Protein AF-A0A8X8BFV0-F1 (afdb_monomer_lite)

InterPro domains:
  IPR040225 Protein gravitropic in the light 1-like [PTHR31161] (1-95)

Structure (mmCIF, N/CA/C/O backbone):
data_AF-A0A8X8BFV0-F1
#
_entry.id   AF-A0A8X8BFV0-F1
#
loop_
_atom_site.group_PDB
_atom_site.id
_atom_site.type_symbol
_atom_site.label_atom_id
_atom_site.label_alt_id
_atom_site.label_comp_id
_atom_site.label_asym_id
_atom_site.label_entity_id
_atom_site.label_seq_id
_atom_site.pdbx_PDB_ins_code
_atom_site.Cartn_x
_atom_site.Cartn_y
_atom_site.Cartn_z
_atom_site.occupancy
_atom_site.B_iso_or_equiv
_atom_site.auth_seq_id
_atom_site.auth_comp_id
_atom_site.auth_asym_id
_atom_site.auth_atom_id
_atom_site.pdbx_PDB_model_num
ATOM 1 N N . MET A 1 1 ? 4.474 -15.554 -0.795 1.00 81.19 1 MET A N 1
ATOM 2 C CA . MET A 1 1 ? 4.887 -15.202 -2.167 1.00 81.19 1 MET A CA 1
ATOM 3 C C . MET A 1 1 ? 5.748 -13.952 -2.138 1.00 81.19 1 MET A C 1
ATOM 5 O O . MET A 1 1 ? 5.387 -12.993 -1.445 1.00 81.19 1 MET A O 1
ATOM 9 N N . ASP A 1 2 ? 6.891 -14.002 -2.808 1.00 91.88 2 ASP A N 1
ATOM 10 C CA . ASP A 1 2 ? 7.757 -12.847 -3.033 1.00 91.88 2 ASP A CA 1
ATOM 11 C C . ASP A 1 2 ? 7.097 -11.883 -4.047 1.00 91.88 2 ASP A C 1
ATOM 13 O O . ASP A 1 2 ? 6.518 -12.345 -5.036 1.00 91.88 2 ASP A O 1
ATOM 17 N N . PRO A 1 3 ? 7.074 -10.558 -3.795 1.00 94.00 3 PRO A N 1
ATOM 18 C CA . PRO A 1 3 ? 6.380 -9.625 -4.676 1.00 94.00 3 PRO A CA 1
ATOM 19 C C . PRO A 1 3 ? 7.094 -9.409 -6.019 1.00 94.00 3 PRO A C 1
ATOM 21 O O . PRO A 1 3 ? 6.413 -9.100 -6.997 1.00 94.00 3 PRO A O 1
ATOM 24 N N . ILE A 1 4 ? 8.418 -9.586 -6.106 1.00 94.00 4 ILE A N 1
ATOM 25 C CA . ILE A 1 4 ? 9.149 -9.499 -7.380 1.00 94.00 4 ILE A CA 1
ATOM 26 C C . ILE A 1 4 ? 8.789 -10.705 -8.250 1.00 94.00 4 ILE A C 1
ATOM 28 O O . ILE A 1 4 ? 8.470 -10.533 -9.429 1.00 94.00 4 ILE A O 1
ATOM 32 N N . GLU A 1 5 ? 8.786 -11.907 -7.673 1.00 93.69 5 GLU A N 1
ATOM 33 C CA . GLU A 1 5 ? 8.375 -13.130 -8.374 1.00 93.69 5 GLU A CA 1
ATOM 34 C C . GLU A 1 5 ? 6.930 -13.032 -8.878 1.00 93.69 5 GLU A C 1
ATOM 36 O O . GLU A 1 5 ? 6.666 -13.286 -10.055 1.00 93.69 5 GLU A O 1
ATOM 41 N N . LEU A 1 6 ? 6.000 -12.590 -8.020 1.00 94.69 6 LEU A N 1
ATOM 42 C CA . LEU A 1 6 ? 4.592 -12.408 -8.386 1.00 94.69 6 LEU A CA 1
ATOM 43 C C . LEU A 1 6 ? 4.433 -11.470 -9.589 1.00 94.69 6 LEU A C 1
ATOM 45 O O . LEU A 1 6 ? 3.719 -11.797 -10.536 1.00 94.69 6 LEU A O 1
ATOM 49 N N . LEU A 1 7 ? 5.093 -10.312 -9.562 1.00 95.25 7 LEU A N 1
ATOM 50 C CA . LEU A 1 7 ? 4.989 -9.317 -10.632 1.00 95.25 7 LEU A CA 1
ATOM 51 C C . LEU A 1 7 ? 5.761 -9.714 -11.895 1.00 95.25 7 LEU A C 1
ATOM 53 O O . LEU A 1 7 ? 5.496 -9.165 -12.963 1.00 95.25 7 LEU A O 1
ATOM 57 N N . GLY A 1 8 ? 6.662 -10.694 -11.797 1.00 92.31 8 GLY A N 1
ATOM 58 C CA . GLY A 1 8 ? 7.257 -11.359 -12.952 1.00 92.31 8 GLY A CA 1
ATOM 59 C C . GLY A 1 8 ? 6.263 -12.228 -13.730 1.00 92.31 8 GLY A C 1
ATOM 60 O O . GLY A 1 8 ? 6.407 -12.354 -14.943 1.00 92.31 8 GLY A O 1
ATOM 61 N N . VAL A 1 9 ? 5.251 -12.791 -13.058 1.00 94.06 9 VAL A N 1
ATOM 62 C CA . VAL A 1 9 ? 4.220 -13.646 -13.681 1.00 94.06 9 VAL A CA 1
ATOM 63 C C . VAL A 1 9 ? 2.955 -12.853 -14.015 1.00 94.06 9 VAL A C 1
ATOM 65 O O . VAL A 1 9 ? 2.375 -13.025 -15.084 1.00 94.06 9 VAL A O 1
ATOM 68 N N . LEU A 1 10 ? 2.519 -11.972 -13.110 1.00 94.25 10 LEU A N 1
ATOM 69 C CA . LEU A 1 10 ? 1.267 -11.217 -13.208 1.00 94.25 10 LEU A CA 1
ATOM 70 C C . LEU A 1 10 ? 1.505 -9.713 -12.988 1.00 94.25 10 LEU A C 1
ATOM 72 O O . LEU A 1 10 ? 1.040 -9.151 -11.989 1.00 94.25 10 LEU A O 1
ATOM 76 N N . PRO A 1 11 ? 2.187 -9.025 -13.921 1.00 92.69 11 PRO A N 1
ATOM 77 C CA . PRO A 1 11 ? 2.549 -7.615 -13.754 1.00 92.69 11 PRO A CA 1
ATOM 78 C C . PRO A 1 11 ? 1.321 -6.703 -13.601 1.00 92.69 11 PRO A C 1
ATOM 80 O O . PRO A 1 11 ? 1.333 -5.728 -12.860 1.00 92.69 11 PRO A O 1
ATOM 83 N N . THR A 1 12 ? 0.201 -7.038 -14.239 1.00 93.81 12 THR A N 1
ATOM 84 C CA . THR A 1 12 ? -1.004 -6.194 -14.253 1.00 93.81 12 THR A CA 1
ATOM 85 C C . THR A 1 12 ? -2.088 -6.639 -13.267 1.00 93.81 12 THR A C 1
ATOM 87 O O . THR A 1 12 ? -3.244 -6.224 -13.402 1.00 93.81 12 THR A O 1
ATOM 90 N N . CYS A 1 13 ? -1.760 -7.482 -12.279 1.00 94.69 13 CYS A N 1
ATOM 91 C CA . CYS A 1 13 ? -2.700 -7.839 -11.211 1.00 94.69 13 CYS A CA 1
ATOM 92 C C . CYS A 1 13 ? -3.097 -6.612 -10.363 1.00 94.69 13 CYS A C 1
ATOM 94 O O . CYS A 1 13 ? -2.496 -5.543 -10.463 1.00 94.69 13 CYS A O 1
ATOM 96 N N . HIS A 1 14 ? -4.111 -6.747 -9.501 1.00 95.56 14 HIS A N 1
ATOM 97 C CA . HIS A 1 14 ? -4.570 -5.641 -8.647 1.00 95.56 14 HIS A CA 1
ATOM 98 C C . HIS A 1 14 ? -3.452 -5.071 -7.762 1.00 95.56 14 HIS A C 1
ATOM 100 O O . HIS A 1 14 ? -3.304 -3.852 -7.673 1.00 95.56 14 HIS A O 1
ATOM 106 N N . PHE A 1 15 ? -2.620 -5.948 -7.192 1.00 96.12 15 PHE A N 1
ATOM 107 C CA . PHE A 1 15 ? -1.429 -5.545 -6.450 1.00 96.12 15 PHE A CA 1
ATOM 108 C C . PHE A 1 15 ? -0.435 -4.783 -7.343 1.00 96.12 15 PHE A C 1
ATOM 110 O O . PHE A 1 15 ? -0.028 -3.679 -6.995 1.00 96.12 15 PHE A O 1
ATOM 117 N N . GLY A 1 16 ? -0.123 -5.297 -8.539 1.00 96.31 16 GLY A N 1
ATOM 118 C CA . GLY A 1 16 ? 0.769 -4.641 -9.505 1.00 96.31 16 GLY A CA 1
ATOM 119 C C . GLY A 1 16 ? 0.285 -3.256 -9.936 1.00 96.31 16 GLY A C 1
ATOM 120 O O . GLY A 1 16 ? 1.059 -2.299 -9.941 1.00 96.31 16 GLY A O 1
ATOM 121 N N . LYS A 1 17 ? -1.022 -3.095 -10.180 1.00 96.12 17 LYS A N 1
ATOM 122 C CA . LYS A 1 17 ? -1.641 -1.787 -10.460 1.00 96.12 17 LYS A CA 1
ATOM 123 C C . LYS A 1 17 ? -1.479 -0.813 -9.291 1.00 96.12 17 LYS A C 1
ATOM 125 O O . LYS A 1 17 ? -1.171 0.359 -9.522 1.00 96.12 17 LYS A O 1
ATOM 130 N N . LEU A 1 18 ? -1.655 -1.280 -8.0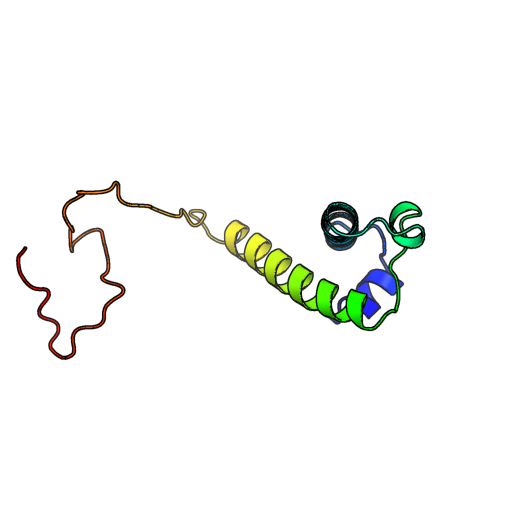51 1.00 96.25 18 LEU A N 1
ATOM 131 C CA . LEU A 1 18 ? -1.405 -0.460 -6.864 1.00 96.25 18 LEU A CA 1
ATOM 132 C C . LEU A 1 18 ? 0.069 -0.042 -6.785 1.00 96.25 18 LEU A C 1
ATOM 134 O O . LEU A 1 18 ? 0.345 1.148 -6.617 1.00 96.25 18 LEU A O 1
ATOM 138 N N . CYS A 1 19 ? 1.000 -0.981 -6.965 1.00 96.75 19 CYS A N 1
ATOM 139 C CA . CYS A 1 19 ? 2.437 -0.708 -6.956 1.00 96.75 19 CYS A CA 1
ATOM 140 C C . CYS A 1 19 ? 2.821 0.323 -8.020 1.00 96.75 19 CYS A C 1
ATOM 142 O O . CYS A 1 19 ? 3.496 1.296 -7.696 1.00 96.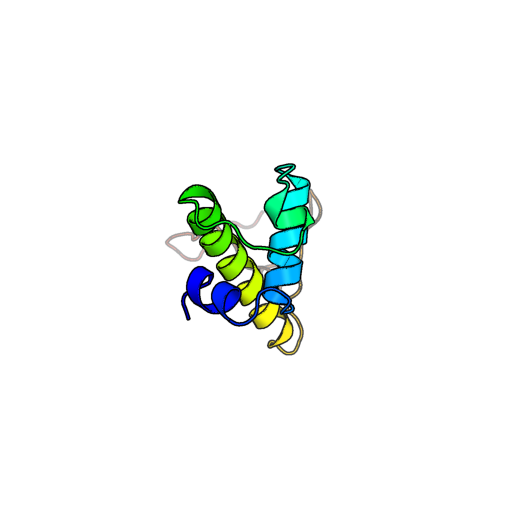75 19 CYS A O 1
ATOM 144 N N . SER A 1 20 ? 2.352 0.167 -9.260 1.00 96.19 20 SER A N 1
ATOM 145 C CA . SER A 1 20 ? 2.635 1.110 -10.347 1.00 96.19 20 SER A CA 1
ATOM 146 C C . SER A 1 20 ? 2.102 2.506 -10.039 1.00 96.19 20 SER A C 1
ATOM 148 O O . SER A 1 20 ? 2.845 3.480 -10.147 1.00 96.19 20 SER A O 1
ATOM 150 N N . LYS A 1 21 ? 0.853 2.617 -9.568 1.00 96.31 21 LYS A N 1
ATOM 151 C CA . LYS A 1 21 ? 0.248 3.909 -9.214 1.00 96.31 21 LYS A CA 1
ATOM 152 C C . LYS A 1 21 ? 1.002 4.608 -8.077 1.00 96.31 21 LYS A C 1
ATOM 154 O O . LYS A 1 21 ? 1.275 5.801 -8.174 1.00 96.31 21 LYS A O 1
ATOM 159 N N . LYS A 1 22 ? 1.333 3.878 -7.007 1.00 96.69 22 LYS A N 1
ATOM 160 C CA . LYS A 1 22 ? 2.027 4.426 -5.827 1.00 96.69 22 LYS A CA 1
ATOM 161 C C . LYS A 1 22 ? 3.494 4.747 -6.101 1.00 96.69 22 LYS A C 1
ATOM 163 O O . LYS A 1 22 ? 4.006 5.734 -5.590 1.00 96.69 22 LYS A O 1
ATOM 168 N N . TYR A 1 23 ? 4.169 3.947 -6.919 1.00 96.50 23 TYR A N 1
ATOM 169 C CA . TYR A 1 23 ? 5.552 4.223 -7.286 1.00 96.50 23 TYR A CA 1
ATOM 170 C C . TYR A 1 23 ? 5.642 5.465 -8.173 1.00 96.50 23 TYR A C 1
ATOM 172 O O . TYR A 1 23 ? 6.436 6.360 -7.900 1.00 96.50 23 TYR A O 1
ATOM 180 N N . LEU A 1 24 ? 4.770 5.567 -9.183 1.00 96.50 24 LEU A N 1
ATOM 181 C CA . LEU A 1 24 ? 4.738 6.709 -10.099 1.00 96.50 24 LEU A CA 1
ATOM 182 C C . LEU A 1 24 ? 4.322 8.026 -9.435 1.00 96.50 24 LEU A C 1
ATOM 184 O O . LEU A 1 24 ? 4.673 9.081 -9.953 1.00 96.50 24 LEU A O 1
ATOM 188 N N . SER A 1 25 ? 3.626 7.994 -8.291 1.00 95.94 25 SER A N 1
ATOM 189 C CA . SER A 1 25 ? 3.331 9.219 -7.535 1.00 95.94 25 SER A CA 1
ATOM 190 C C . SER A 1 25 ? 4.553 9.818 -6.834 1.00 95.94 25 SER A C 1
ATOM 192 O O . SER A 1 25 ? 4.484 10.957 -6.389 1.00 95.94 25 SER A O 1
ATOM 194 N N . VAL A 1 26 ? 5.646 9.060 -6.708 1.00 93.50 26 VAL A N 1
ATOM 195 C CA . VAL A 1 26 ? 6.885 9.508 -6.049 1.00 93.50 26 VAL A CA 1
ATOM 196 C C . VAL A 1 26 ? 8.042 9.581 -7.045 1.00 93.50 26 VAL A C 1
ATOM 198 O O . VAL A 1 26 ? 8.864 10.489 -6.976 1.00 93.50 26 VAL A O 1
ATOM 201 N N . ILE A 1 27 ? 8.116 8.633 -7.983 1.00 93.00 27 ILE A N 1
ATOM 202 C CA . ILE A 1 27 ? 9.236 8.474 -8.910 1.00 93.00 27 ILE A CA 1
ATOM 203 C C . ILE A 1 27 ? 8.708 8.351 -10.335 1.00 93.00 27 ILE A C 1
ATOM 205 O O . ILE A 1 27 ? 8.066 7.366 -10.704 1.00 93.00 27 ILE A O 1
ATOM 209 N N . HIS A 1 28 ? 9.064 9.312 -11.181 1.00 91.44 28 HIS A N 1
ATOM 210 C CA . HIS A 1 28 ? 8.776 9.240 -12.607 1.00 91.44 28 HIS A CA 1
ATOM 211 C C . HIS A 1 28 ? 9.697 8.211 -13.291 1.00 91.44 28 HIS A C 1
ATOM 213 O O . HIS A 1 28 ? 10.856 8.499 -13.590 1.00 91.44 28 HIS A O 1
ATOM 219 N N . HIS A 1 29 ? 9.199 6.991 -13.534 1.00 92.81 29 HIS A N 1
ATOM 220 C CA . HIS A 1 29 ? 10.001 5.879 -14.061 1.00 92.81 29 HIS A CA 1
ATOM 221 C C . HIS A 1 29 ? 9.418 5.285 -15.351 1.00 92.81 29 HIS A C 1
ATOM 223 O O . HIS A 1 29 ? 8.352 4.665 -15.344 1.00 92.81 29 HIS A O 1
ATOM 229 N N . ARG A 1 30 ? 10.165 5.389 -16.461 1.00 92.62 30 ARG A N 1
ATOM 230 C CA . ARG A 1 30 ? 9.718 4.987 -17.812 1.00 92.62 30 ARG A CA 1
ATOM 231 C C . ARG A 1 30 ? 9.231 3.538 -17.907 1.00 92.62 30 ARG A C 1
ATOM 233 O O . ARG A 1 30 ? 8.243 3.270 -18.577 1.00 92.62 30 ARG A 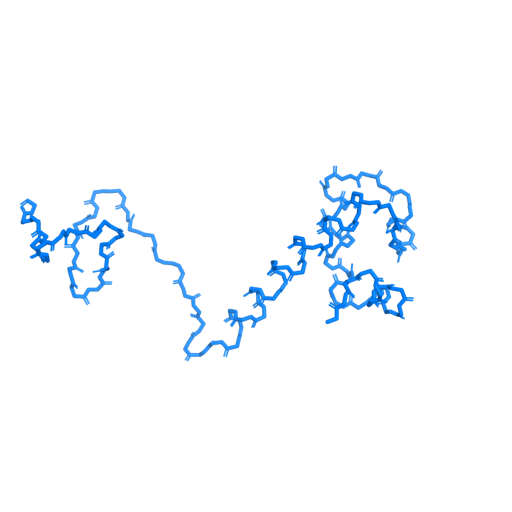O 1
ATOM 240 N N . MET A 1 31 ? 9.898 2.603 -17.230 1.00 90.06 31 MET A N 1
ATOM 241 C CA . MET A 1 31 ? 9.507 1.186 -17.264 1.00 90.06 31 MET A CA 1
ATOM 242 C C . MET A 1 31 ? 8.147 0.944 -16.593 1.00 90.06 31 MET A C 1
ATOM 244 O O . MET A 1 31 ? 7.352 0.167 -17.109 1.00 90.06 31 MET A O 1
ATOM 248 N N . VAL A 1 32 ? 7.857 1.662 -15.502 1.00 92.56 32 VAL A N 1
ATOM 249 C CA . VAL A 1 32 ? 6.587 1.534 -14.770 1.00 92.56 32 VAL A CA 1
ATOM 250 C C . VAL A 1 32 ? 5.453 2.198 -15.546 1.00 92.56 32 VAL A C 1
ATOM 252 O O . VAL A 1 32 ? 4.352 1.660 -15.594 1.00 92.56 32 VAL A O 1
ATOM 255 N N . LEU A 1 33 ? 5.737 3.302 -16.248 1.00 92.19 33 LEU A N 1
ATOM 256 C CA . LEU A 1 33 ? 4.795 3.906 -17.200 1.00 92.19 33 LEU A CA 1
ATOM 257 C C . LEU A 1 33 ? 4.418 2.950 -18.339 1.00 92.19 33 LEU A C 1
ATOM 259 O O . LEU A 1 33 ? 3.272 2.940 -18.772 1.00 92.19 33 LEU A O 1
ATOM 263 N N . ALA A 1 34 ? 5.355 2.110 -18.783 1.00 91.31 34 ALA A N 1
ATOM 264 C CA . ALA A 1 34 ? 5.101 1.060 -19.769 1.00 91.31 34 ALA A CA 1
ATOM 265 C C . ALA A 1 34 ? 4.402 -0.186 -19.181 1.00 91.31 34 ALA A C 1
ATOM 267 O O . ALA A 1 34 ? 4.299 -1.201 -19.864 1.00 91.31 34 ALA A O 1
ATOM 268 N N . GLY A 1 35 ? 3.961 -0.143 -17.918 1.00 88.88 35 GLY A N 1
ATOM 269 C CA . GLY A 1 35 ? 3.284 -1.256 -17.248 1.00 88.88 35 GLY A CA 1
ATOM 270 C C . GLY A 1 35 ? 4.213 -2.371 -16.761 1.00 88.88 35 GLY A C 1
ATOM 271 O O . GLY A 1 35 ? 3.731 -3.442 -16.407 1.00 88.88 35 GLY A O 1
ATOM 272 N N . ASN A 1 36 ? 5.528 -2.136 -16.732 1.00 91.88 36 ASN A N 1
ATOM 273 C CA . ASN A 1 36 ? 6.524 -3.119 -16.310 1.00 91.88 36 ASN A CA 1
ATOM 274 C C . ASN A 1 36 ? 7.109 -2.792 -14.930 1.00 91.88 36 ASN A C 1
ATOM 276 O O . ASN A 1 36 ? 7.227 -1.634 -14.534 1.00 91.88 36 ASN A O 1
ATOM 280 N N . HIS A 1 37 ? 7.570 -3.822 -14.224 1.00 93.94 37 HIS A N 1
ATOM 281 C CA . HIS A 1 37 ? 8.134 -3.697 -12.880 1.00 93.94 37 HIS A CA 1
ATOM 282 C C . HIS A 1 37 ? 9.670 -3.793 -12.903 1.00 93.94 37 HIS A C 1
ATOM 284 O O . HIS A 1 37 ? 10.206 -4.807 -13.358 1.00 93.94 37 HIS A O 1
ATOM 290 N N . PRO A 1 38 ? 10.403 -2.758 -12.449 1.00 94.38 38 PRO A N 1
ATOM 291 C CA . PRO A 1 38 ? 11.861 -2.788 -12.374 1.00 94.38 38 PRO A CA 1
ATOM 292 C C . PRO A 1 38 ? 12.376 -3.897 -11.450 1.00 94.38 38 PRO A C 1
ATOM 294 O O . PRO A 1 38 ? 11.760 -4.207 -10.439 1.00 94.38 38 PRO A O 1
ATOM 297 N N . ARG A 1 39 ? 13.561 -4.439 -11.749 1.00 91.69 39 ARG A N 1
ATOM 298 C CA . ARG A 1 39 ? 14.274 -5.394 -10.873 1.00 91.69 39 ARG A CA 1
ATOM 299 C C . ARG A 1 39 ? 15.392 -4.741 -10.057 1.00 91.69 39 ARG A C 1
ATOM 301 O O . ARG A 1 39 ? 16.345 -5.403 -9.662 1.00 91.69 39 ARG A O 1
ATOM 308 N N . SER A 1 40 ? 15.325 -3.426 -9.860 1.00 93.69 40 SER A N 1
ATOM 309 C CA . SER A 1 40 ? 16.306 -2.731 -9.029 1.00 93.69 40 SER A CA 1
ATOM 310 C C . SER A 1 40 ? 16.081 -3.060 -7.554 1.00 93.69 40 SER A C 1
ATOM 312 O O . SER A 1 40 ? 14.946 -3.266 -7.125 1.00 93.69 40 SER A O 1
ATOM 314 N N . HIS A 1 41 ? 17.158 -3.042 -6.765 1.00 94.44 41 HIS A N 1
ATOM 315 C CA . HIS A 1 41 ? 17.089 -3.252 -5.316 1.00 94.44 41 HIS A CA 1
ATOM 316 C C . HIS A 1 41 ? 16.087 -2.296 -4.651 1.00 94.44 41 HIS A C 1
ATOM 318 O O . HIS A 1 41 ? 15.242 -2.712 -3.870 1.00 94.44 41 HIS A O 1
ATOM 324 N N . PHE A 1 42 ? 16.116 -1.015 -5.034 1.00 94.00 42 PHE A N 1
ATOM 325 C CA . PHE A 1 42 ? 15.181 -0.014 -4.522 1.00 94.00 42 PHE A CA 1
ATOM 326 C C . PHE A 1 42 ? 13.713 -0.359 -4.817 1.00 94.00 42 PHE A C 1
ATOM 328 O O . PHE A 1 42 ? 12.855 -0.204 -3.951 1.00 94.00 42 PHE A O 1
ATOM 335 N N . TYR A 1 43 ? 13.413 -0.842 -6.028 1.00 95.69 43 TYR A N 1
ATOM 336 C CA . TYR A 1 43 ? 12.054 -1.263 -6.360 1.00 95.69 43 TYR A CA 1
ATOM 337 C C . TYR A 1 43 ? 11.628 -2.476 -5.526 1.00 95.69 43 TYR A C 1
ATOM 339 O O . TYR A 1 43 ? 10.488 -2.529 -5.078 1.00 95.69 43 TYR A O 1
ATOM 347 N N . GLY A 1 44 ? 12.548 -3.409 -5.264 1.00 95.44 44 GLY A N 1
ATOM 348 C CA . GLY A 1 44 ? 12.325 -4.542 -4.363 1.00 95.44 44 GLY A CA 1
ATOM 349 C C . GLY A 1 44 ? 11.934 -4.113 -2.946 1.00 95.44 44 GLY A C 1
ATOM 350 O O . GLY A 1 44 ? 10.892 -4.540 -2.449 1.00 95.44 44 GLY A O 1
ATOM 351 N N . GLU A 1 45 ? 12.695 -3.200 -2.338 1.00 96.19 45 GLU A N 1
ATOM 352 C CA . GLU A 1 45 ? 12.375 -2.641 -1.012 1.00 96.19 45 GLU A CA 1
ATOM 353 C C . GLU A 1 45 ? 11.010 -1.938 -1.002 1.00 96.19 45 GLU A C 1
ATOM 355 O O . GLU A 1 45 ? 10.177 -2.156 -0.116 1.00 96.19 45 GLU A O 1
ATOM 360 N N . PHE A 1 46 ? 10.725 -1.152 -2.045 1.00 96.75 46 PHE A N 1
ATOM 361 C CA . PHE A 1 46 ? 9.417 -0.525 -2.222 1.00 96.75 46 PHE A CA 1
ATOM 362 C C . PHE A 1 46 ? 8.284 -1.559 -2.295 1.00 96.75 46 PHE A C 1
ATOM 364 O O . PHE A 1 46 ? 7.229 -1.365 -1.685 1.00 96.75 46 PHE A O 1
ATOM 371 N N . LEU A 1 47 ? 8.478 -2.664 -3.020 1.00 96.88 47 LEU A N 1
ATOM 372 C CA . LEU A 1 47 ? 7.489 -3.736 -3.109 1.00 96.88 47 LEU A CA 1
ATOM 373 C C . LEU A 1 47 ? 7.265 -4.436 -1.765 1.00 96.88 47 LEU A C 1
ATOM 375 O O . LEU A 1 47 ? 6.132 -4.834 -1.482 1.00 96.88 47 LEU A O 1
ATOM 379 N N . GLY A 1 48 ? 8.301 -4.552 -0.930 1.00 96.44 48 GLY A N 1
ATOM 380 C CA . GLY A 1 48 ? 8.184 -5.040 0.445 1.00 96.44 48 GLY A CA 1
ATOM 381 C C . GLY A 1 48 ? 7.204 -4.197 1.264 1.00 96.44 48 GLY A C 1
ATOM 382 O O . GLY A 1 48 ? 6.241 -4.729 1.825 1.00 96.44 48 GLY A O 1
ATOM 383 N N . LEU A 1 49 ? 7.375 -2.873 1.241 1.00 96.12 49 LEU A N 1
ATOM 384 C CA . LEU A 1 49 ? 6.451 -1.937 1.888 1.00 96.12 49 LEU A CA 1
ATOM 385 C C . LEU A 1 49 ? 5.045 -1.992 1.269 1.00 96.12 49 LEU A C 1
ATOM 387 O O . LEU A 1 49 ? 4.047 -2.085 1.987 1.00 96.12 49 LEU A O 1
ATOM 391 N N . ALA A 1 50 ? 4.951 -1.967 -0.062 1.00 96.94 50 ALA A N 1
ATOM 392 C CA . ALA A 1 50 ? 3.672 -2.011 -0.766 1.00 96.94 50 ALA A CA 1
ATOM 393 C C . ALA A 1 50 ? 2.880 -3.280 -0.422 1.00 96.94 50 ALA A C 1
ATOM 395 O O . ALA A 1 50 ? 1.662 -3.216 -0.250 1.00 96.94 50 ALA A O 1
ATOM 396 N N . LYS A 1 51 ? 3.561 -4.422 -0.274 1.00 96.56 51 LYS A N 1
ATOM 397 C CA . LYS A 1 51 ? 2.957 -5.688 0.151 1.00 96.56 51 LYS A CA 1
ATOM 398 C C . LYS A 1 51 ? 2.405 -5.607 1.573 1.00 96.56 51 LYS A C 1
ATOM 400 O O . LYS A 1 51 ? 1.289 -6.069 1.793 1.00 96.56 51 LYS A O 1
ATOM 405 N N . ALA A 1 52 ? 3.141 -5.023 2.518 1.00 97.00 52 ALA A N 1
ATOM 406 C CA . ALA A 1 52 ? 2.656 -4.854 3.889 1.00 97.00 52 ALA A CA 1
ATOM 407 C C . ALA A 1 52 ? 1.369 -4.009 3.929 1.00 97.00 52 ALA A C 1
ATOM 409 O O . ALA A 1 52 ? 0.371 -4.429 4.513 1.00 97.00 52 ALA A O 1
ATOM 410 N N . VAL A 1 53 ? 1.354 -2.875 3.220 1.00 95.94 53 VAL A N 1
ATOM 411 C CA . VAL A 1 53 ? 0.165 -2.012 3.098 1.00 95.94 53 VAL A CA 1
ATOM 412 C C . VAL A 1 53 ? -0.993 -2.742 2.411 1.00 95.94 53 VAL A C 1
ATOM 414 O O . VAL A 1 53 ? -2.136 -2.640 2.850 1.00 95.94 53 VAL A O 1
ATOM 417 N N . TRP A 1 54 ? -0.709 -3.502 1.351 1.00 96.06 54 TRP A N 1
ATOM 418 C CA . TRP A 1 54 ? -1.716 -4.289 0.638 1.00 96.06 54 TRP A CA 1
ATOM 419 C C . TRP A 1 54 ? -2.388 -5.319 1.549 1.00 96.06 54 TRP A C 1
ATOM 421 O O . TRP A 1 54 ? -3.613 -5.395 1.597 1.00 96.06 54 TRP A O 1
ATOM 431 N N . LEU A 1 55 ? -1.594 -6.088 2.298 1.00 95.75 55 LEU A N 1
ATOM 432 C CA . LEU A 1 55 ? -2.106 -7.097 3.223 1.00 95.75 55 LEU A CA 1
ATOM 433 C C . LEU A 1 55 ? -2.893 -6.468 4.373 1.00 95.75 55 LEU A C 1
ATOM 435 O O . LEU A 1 55 ? -3.927 -7.011 4.746 1.00 95.75 55 LEU A O 1
ATOM 439 N N . LEU A 1 56 ? -2.463 -5.311 4.883 1.00 94.31 56 LEU A N 1
ATOM 440 C CA . LEU A 1 56 ? -3.223 -4.570 5.889 1.00 94.31 56 LEU A CA 1
ATOM 441 C C . LEU A 1 56 ? -4.603 -4.155 5.362 1.00 94.31 56 LEU A C 1
ATOM 443 O O . LEU A 1 56 ? -5.600 -4.286 6.066 1.00 94.31 56 LEU A O 1
ATOM 447 N N . HIS A 1 57 ? -4.678 -3.703 4.109 1.00 92.19 57 HIS A N 1
ATOM 448 C CA . HIS A 1 57 ? -5.948 -3.348 3.480 1.00 92.19 57 HIS A CA 1
ATOM 449 C C . HIS A 1 57 ? -6.860 -4.569 3.303 1.00 92.19 57 HIS A C 1
ATOM 451 O O . HIS A 1 57 ? -8.043 -4.501 3.625 1.00 92.19 57 HIS A O 1
ATOM 457 N N . LEU A 1 58 ? -6.307 -5.704 2.856 1.00 93.69 58 LEU A N 1
ATOM 458 C CA . LEU A 1 58 ? -7.052 -6.964 2.767 1.00 93.69 58 LEU A CA 1
ATOM 459 C C . LEU A 1 58 ? -7.559 -7.428 4.138 1.00 93.69 58 LEU A C 1
ATOM 461 O O . LEU A 1 58 ? -8.707 -7.849 4.246 1.00 93.69 58 LEU A O 1
ATOM 465 N N . LEU A 1 59 ? -6.727 -7.321 5.179 1.00 94.31 59 LEU A N 1
ATOM 466 C CA . LEU A 1 59 ? -7.105 -7.664 6.547 1.00 94.31 59 LEU A CA 1
ATOM 467 C C . LEU A 1 59 ? -8.268 -6.792 7.024 1.00 94.31 59 LEU A C 1
ATOM 469 O O . LEU A 1 59 ? -9.254 -7.327 7.520 1.00 94.31 59 LEU A O 1
ATOM 473 N N . ALA A 1 60 ? -8.192 -5.477 6.815 1.00 91.25 60 ALA A N 1
ATOM 474 C CA . ALA A 1 60 ? -9.266 -4.564 7.190 1.00 91.25 60 ALA A CA 1
ATOM 475 C C . ALA A 1 60 ? -10.604 -4.937 6.527 1.00 91.25 60 ALA A C 1
ATOM 477 O O . ALA A 1 60 ? -11.632 -4.924 7.193 1.00 91.25 60 ALA A O 1
ATOM 478 N N . PHE A 1 61 ? -10.594 -5.338 5.252 1.00 89.81 61 PHE A N 1
ATOM 479 C CA . PHE A 1 61 ? -11.805 -5.806 4.565 1.00 89.81 61 PHE A CA 1
ATOM 480 C C . PHE A 1 61 ? -12.288 -7.194 4.989 1.00 89.81 61 PHE A C 1
ATOM 482 O O . PHE A 1 61 ? -13.443 -7.526 4.745 1.00 89.81 61 PHE A O 1
ATOM 489 N N . SER A 1 62 ? -11.422 -8.020 5.577 1.00 93.75 62 SER A N 1
ATOM 490 C CA . SER A 1 62 ? -11.806 -9.356 6.047 1.00 93.75 62 SER A CA 1
ATOM 491 C C . SER A 1 62 ? -12.527 -9.346 7.397 1.00 93.75 62 SER A C 1
ATOM 493 O O . SER A 1 62 ? -13.111 -10.356 7.779 1.00 93.75 62 SER A O 1
ATOM 495 N N . LEU A 1 63 ? -12.465 -8.228 8.123 1.00 91.69 63 LEU A N 1
ATOM 496 C CA . LEU A 1 63 ? -13.102 -8.058 9.423 1.00 91.69 63 LEU A CA 1
ATOM 497 C C . LEU A 1 63 ? -14.550 -7.577 9.254 1.00 91.69 63 LEU A C 1
ATOM 499 O O . LEU A 1 63 ? -14.820 -6.657 8.479 1.00 91.69 63 LEU A O 1
ATOM 503 N N . ASP A 1 64 ? -15.454 -8.186 10.021 1.00 89.00 64 ASP A N 1
ATOM 504 C CA . ASP A 1 64 ? -16.860 -7.797 10.138 1.00 89.00 64 ASP A CA 1
ATOM 505 C C . ASP A 1 64 ? -17.217 -7.605 11.630 1.00 89.00 64 ASP A C 1
ATOM 507 O O . ASP A 1 64 ? -17.179 -8.580 12.387 1.00 89.00 64 ASP A O 1
ATOM 511 N N . PRO A 1 65 ? -17.501 -6.369 12.091 1.00 86.88 65 PRO A N 1
ATOM 512 C CA . PRO A 1 65 ? -17.571 -5.138 11.302 1.00 86.88 65 PRO A CA 1
ATOM 513 C C . PRO A 1 65 ? -16.191 -4.656 10.831 1.00 86.88 65 PRO A C 1
ATOM 515 O O . PRO A 1 65 ? -15.162 -4.951 11.445 1.00 86.88 65 PRO A O 1
ATOM 518 N N . SER A 1 66 ? -16.167 -3.872 9.749 1.00 85.81 66 SER A N 1
ATOM 519 C CA . SER A 1 66 ? -14.928 -3.258 9.265 1.00 85.81 66 SER A CA 1
ATOM 520 C C . SER A 1 66 ? -14.284 -2.394 10.358 1.00 85.81 66 SER A C 1
ATOM 522 O O . SER A 1 66 ? -14.992 -1.654 11.046 1.00 85.81 66 SER A O 1
ATOM 524 N N . PRO A 1 67 ? -12.950 -2.442 10.521 1.00 83.50 67 PRO A N 1
ATOM 525 C CA . PRO A 1 67 ? -12.272 -1.704 11.570 1.00 83.50 67 PRO A CA 1
ATOM 526 C C . PRO A 1 67 ? -12.425 -0.203 11.318 1.00 83.50 67 PRO A C 1
ATOM 528 O O . PRO A 1 67 ? -12.092 0.304 10.246 1.00 83.50 67 PRO A O 1
ATOM 531 N N . SER A 1 68 ? -12.915 0.511 12.325 1.00 77.94 68 SER A N 1
ATOM 532 C CA . SER A 1 68 ? -13.032 1.966 12.320 1.00 77.94 68 SER A CA 1
ATOM 533 C C . SER A 1 68 ? -11.929 2.580 13.175 1.00 77.94 68 SER A C 1
ATOM 535 O O . SER A 1 68 ? -11.732 2.174 14.319 1.00 77.94 68 SER A O 1
ATOM 537 N N . HIS A 1 69 ? -11.234 3.586 12.647 1.00 73.50 69 HIS A N 1
ATOM 538 C CA . HIS A 1 69 ? -10.377 4.441 13.462 1.00 73.50 69 HIS A CA 1
ATOM 539 C C . HIS A 1 69 ? -11.252 5.494 14.145 1.00 73.50 69 HIS A C 1
ATOM 541 O O . HIS A 1 69 ? -11.963 6.232 13.464 1.00 73.50 69 HIS A O 1
ATOM 547 N N . TYR A 1 70 ? -11.219 5.538 15.475 1.00 72.38 70 TYR A N 1
ATOM 548 C CA . TYR A 1 70 ? -11.890 6.569 16.254 1.00 72.38 70 TYR A CA 1
ATOM 549 C C . TYR A 1 70 ? -10.839 7.537 16.789 1.00 72.38 70 TYR A C 1
ATOM 551 O O . TYR A 1 70 ? -9.943 7.135 17.530 1.00 72.38 70 TYR A O 1
ATOM 559 N N . GLU A 1 71 ? -10.946 8.803 16.404 1.00 72.56 71 GLU A N 1
ATOM 560 C CA . GLU A 1 71 ? -10.132 9.884 16.948 1.00 72.56 71 GLU A CA 1
ATOM 561 C C . GLU A 1 71 ? -11.009 10.708 17.890 1.00 72.56 71 GLU A C 1
ATOM 563 O O . GLU A 1 71 ? -12.086 11.172 17.511 1.00 72.56 71 GLU A O 1
ATOM 568 N N . ALA A 1 72 ? -10.575 10.859 19.140 1.00 77.50 72 ALA A N 1
ATOM 569 C CA . ALA A 1 72 ? -11.256 11.730 20.084 1.00 77.50 72 ALA A CA 1
ATOM 570 C C . ALA A 1 72 ? -10.919 13.192 19.758 1.00 77.50 72 ALA A C 1
ATOM 572 O O . ALA A 1 72 ? -9.761 13.525 19.507 1.00 77.50 72 ALA A O 1
ATOM 573 N N . ASN A 1 73 ? -11.919 14.077 19.784 1.00 82.25 73 ASN A N 1
ATOM 574 C CA . ASN A 1 73 ? -11.681 15.509 19.610 1.00 82.25 73 ASN A CA 1
ATOM 575 C C . ASN A 1 73 ? -10.764 16.048 20.719 1.00 82.25 73 ASN A C 1
ATOM 577 O O . ASN A 1 73 ? -10.786 15.566 21.852 1.00 82.25 73 ASN A O 1
ATOM 581 N N . CYS A 1 74 ? -9.994 17.094 20.415 1.00 83.00 74 CYS A N 1
ATOM 582 C CA . CYS A 1 74 ? -9.205 17.792 21.429 1.00 83.00 74 CYS A CA 1
ATOM 583 C C . CYS A 1 74 ? -10.117 18.283 22.570 1.00 83.00 74 CYS A C 1
ATOM 585 O O . CYS A 1 74 ? -11.134 18.927 22.315 1.00 83.00 74 CYS A O 1
ATOM 587 N N . GLY A 1 75 ? -9.758 17.959 23.816 1.00 84.25 75 GLY A N 1
ATOM 588 C CA . GLY A 1 75 ? -10.563 18.266 25.004 1.00 84.25 75 GLY A CA 1
ATOM 589 C C . GLY A 1 75 ? -11.696 17.276 25.296 1.00 84.25 75 GLY A C 1
ATOM 590 O O . GLY A 1 75 ? -12.455 17.505 26.232 1.00 84.25 75 GLY A O 1
ATOM 5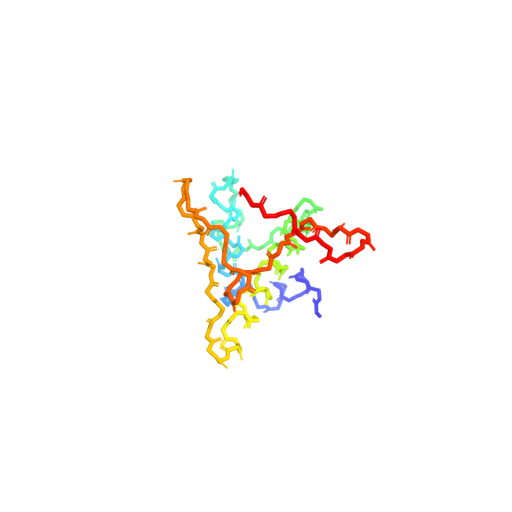91 N N . ALA A 1 76 ? -11.826 16.187 24.531 1.00 83.50 76 ALA A N 1
ATOM 592 C CA . ALA A 1 76 ? -12.745 15.109 24.876 1.00 83.50 76 ALA A CA 1
ATOM 593 C C . ALA A 1 76 ? -12.309 14.418 26.179 1.00 83.50 76 ALA A C 1
ATOM 595 O O . ALA A 1 76 ? -11.134 14.090 26.361 1.00 83.50 76 ALA A O 1
ATOM 596 N N . GLU A 1 77 ? -13.269 14.177 27.069 1.00 85.69 77 GLU A N 1
ATOM 597 C CA . GLU A 1 77 ? -13.037 13.443 28.310 1.00 85.69 77 GLU A CA 1
ATOM 598 C C . GLU A 1 77 ? -12.828 11.951 28.026 1.00 85.69 77 GLU A C 1
ATOM 600 O O . GLU A 1 77 ? -13.499 11.348 27.183 1.00 85.69 77 GLU A O 1
ATOM 605 N N . PHE A 1 78 ? -11.882 11.342 28.740 1.00 82.06 78 PHE A N 1
ATOM 606 C CA . PHE A 1 78 ? -11.619 9.912 28.639 1.00 82.06 78 PHE A CA 1
ATOM 607 C C . PHE A 1 78 ? -12.774 9.113 29.250 1.00 82.06 78 PHE A C 1
ATOM 609 O O . PHE A 1 78 ? -13.121 9.305 30.414 1.00 82.06 78 PHE A O 1
ATOM 616 N N . HIS A 1 79 ? -13.326 8.163 28.491 1.00 81.81 79 HIS A N 1
ATOM 617 C CA . HIS A 1 79 ? -14.394 7.288 28.970 1.00 81.81 79 HIS A CA 1
ATOM 618 C C . HIS A 1 79 ? -13.933 5.827 28.980 1.00 81.81 79 HIS A C 1
ATOM 620 O O . HIS A 1 79 ? -13.944 5.157 27.949 1.00 81.81 79 HIS A O 1
ATOM 626 N N . SER A 1 80 ? -13.573 5.305 30.155 1.00 83.19 80 SER A N 1
ATOM 627 C CA . SER A 1 80 ? -12.984 3.961 30.329 1.00 83.19 80 SER A CA 1
ATOM 628 C C . SER A 1 80 ? -13.850 2.804 29.817 1.00 83.19 80 SER A C 1
ATOM 630 O O . SER A 1 80 ? -13.335 1.735 29.509 1.00 83.19 80 SER A O 1
ATOM 632 N N . GLN A 1 81 ? -15.166 3.005 29.703 1.00 83.81 81 GLN A N 1
ATOM 633 C CA . GLN A 1 81 ? -16.084 2.007 29.144 1.00 83.81 81 GLN A CA 1
ATOM 634 C C . GLN A 1 81 ? -15.983 1.868 27.612 1.00 83.81 81 GLN A C 1
ATOM 636 O O . GLN A 1 81 ? -16.346 0.824 27.076 1.00 83.81 81 GLN A O 1
ATOM 641 N N . TYR A 1 82 ? -15.517 2.909 26.912 1.00 76.69 82 TYR A N 1
ATOM 642 C CA . TYR A 1 82 ? -15.475 2.965 25.442 1.00 76.69 82 TYR A CA 1
ATOM 643 C C . TYR A 1 82 ? -14.067 3.224 24.881 1.00 76.69 82 TYR A C 1
ATOM 645 O O . TYR A 1 82 ? -13.873 3.146 23.671 1.00 76.69 82 TYR A O 1
ATOM 653 N N . MET A 1 83 ? -13.092 3.551 25.733 1.00 78.69 83 MET A N 1
ATOM 654 C CA . MET A 1 83 ? -11.728 3.920 25.357 1.00 78.69 83 MET A CA 1
ATOM 655 C C . MET A 1 83 ? -10.717 3.132 26.191 1.00 78.69 83 MET A C 1
ATOM 657 O O . MET A 1 83 ? -10.897 2.953 27.395 1.00 78.69 83 MET A O 1
ATOM 661 N N . GLU A 1 84 ? -9.618 2.719 25.564 1.00 76.50 84 GLU A N 1
ATOM 662 C CA . GLU A 1 84 ? -8.477 2.102 26.243 1.00 76.50 84 GLU A CA 1
ATOM 663 C C . GLU A 1 84 ? -7.291 3.076 26.259 1.00 76.50 84 GLU A C 1
ATOM 665 O O . GLU A 1 84 ? -6.986 3.726 25.257 1.00 76.50 84 GLU A O 1
ATOM 670 N N . SER A 1 85 ? -6.615 3.195 27.406 1.00 75.06 85 SER A N 1
ATOM 671 C CA . SER A 1 85 ? -5.399 4.004 27.517 1.00 75.06 85 SER A CA 1
ATOM 672 C C . SER A 1 85 ? -4.227 3.294 26.839 1.00 75.06 85 SER A C 1
ATOM 674 O O . SER A 1 85 ? -3.838 2.198 27.237 1.00 75.06 85 SER A O 1
ATOM 676 N N . VAL A 1 86 ? -3.593 3.961 25.873 1.00 74.88 86 VAL A N 1
ATOM 677 C CA . VAL A 1 86 ? -2.320 3.511 25.274 1.00 74.88 86 VAL A CA 1
ATOM 678 C C . VAL A 1 86 ? -1.159 3.544 26.276 1.00 74.88 86 VAL A C 1
ATOM 680 O O . VAL A 1 86 ? -0.169 2.832 26.108 1.00 74.88 86 VAL A O 1
ATOM 683 N N . VAL A 1 87 ? -1.276 4.349 27.336 1.00 78.31 87 VAL A N 1
ATOM 684 C CA . VAL A 1 87 ? -0.326 4.364 28.452 1.00 78.31 87 VAL A CA 1
ATOM 685 C C . VAL A 1 87 ? -0.689 3.234 29.409 1.00 78.31 87 VAL A C 1
ATOM 687 O O . VAL A 1 87 ? -1.771 3.237 29.999 1.00 78.31 87 VAL A O 1
ATOM 690 N N . ARG A 1 88 ? 0.220 2.267 29.576 1.00 69.06 88 ARG A N 1
ATOM 691 C CA . ARG A 1 88 ? 0.059 1.179 30.549 1.00 69.06 88 ARG A CA 1
ATOM 692 C C . ARG A 1 88 ? 0.588 1.642 31.903 1.00 69.06 88 ARG A C 1
ATOM 694 O O . ARG A 1 88 ? 1.799 1.725 32.097 1.00 69.06 88 ARG A O 1
ATOM 701 N N . PHE A 1 89 ? -0.312 1.951 32.829 1.00 67.75 89 PHE A N 1
ATOM 702 C CA . PHE A 1 89 ? 0.056 2.221 34.218 1.00 67.75 89 PHE A CA 1
ATOM 703 C C . PHE A 1 89 ? 0.304 0.890 34.935 1.00 67.75 89 PHE A C 1
ATOM 705 O O . PHE A 1 89 ? -0.517 -0.022 34.839 1.00 67.75 89 PHE A O 1
ATOM 712 N N . LEU A 1 90 ? 1.441 0.776 35.628 1.00 63.84 90 LEU A N 1
ATOM 713 C CA . LEU A 1 90 ? 1.888 -0.465 36.279 1.00 63.84 90 LEU A CA 1
ATOM 714 C C . LEU A 1 90 ? 0.886 -1.027 37.305 1.00 63.84 90 LEU A C 1
ATOM 716 O O . LEU A 1 90 ? 0.889 -2.232 37.525 1.00 63.84 90 LEU A O 1
ATOM 720 N N . ASP A 1 91 ? -0.004 -0.190 37.845 1.00 63.38 91 ASP A N 1
ATOM 721 C CA . ASP A 1 91 ? -0.949 -0.567 38.905 1.00 63.38 91 ASP A CA 1
ATOM 722 C C . ASP A 1 91 ? -2.430 -0.509 38.488 1.00 63.38 91 ASP A C 1
ATOM 724 O O . ASP A 1 91 ? -3.318 -0.543 39.336 1.00 63.38 91 ASP A O 1
ATOM 728 N N . GLY A 1 92 ? -2.741 -0.389 37.190 1.00 57.69 92 GLY A N 1
ATOM 729 C CA . GLY A 1 92 ? -4.131 -0.379 36.697 1.00 57.69 92 GLY A CA 1
ATOM 730 C C . GLY A 1 92 ? -4.984 0.825 37.134 1.00 57.69 92 GLY A C 1
ATOM 731 O O . GLY A 1 92 ? -6.139 0.936 36.726 1.00 57.69 92 GLY A O 1
ATOM 732 N N . LEU A 1 93 ? -4.429 1.746 37.925 1.00 61.00 93 LEU A N 1
ATOM 733 C CA . LEU A 1 93 ? -5.095 2.969 38.349 1.00 61.00 93 LEU A CA 1
ATOM 734 C C . LEU A 1 93 ? -4.904 4.048 37.276 1.00 61.00 93 LEU A C 1
ATOM 736 O O . LEU A 1 93 ? -3.842 4.662 37.168 1.00 61.00 93 LEU A O 1
ATOM 740 N N . VAL A 1 94 ? -5.936 4.271 36.465 1.00 62.44 94 VAL A N 1
ATOM 741 C CA . VAL A 1 94 ? -6.033 5.485 35.646 1.00 62.44 94 VAL A CA 1
ATOM 742 C C . VAL A 1 94 ? -6.376 6.637 36.601 1.00 62.44 94 VAL A C 1
ATOM 744 O O . VAL A 1 94 ? -7.349 6.501 37.347 1.00 62.44 94 VAL A O 1
ATOM 747 N N . PRO A 1 95 ? -5.606 7.741 36.643 1.00 58.44 95 PRO A N 1
ATOM 748 C CA . PRO A 1 95 ? -5.949 8.889 37.477 1.00 58.44 95 PRO A CA 1
ATOM 749 C C . PRO A 1 95 ? -7.329 9.424 37.082 1.00 58.44 95 PRO A C 1
ATOM 751 O O . PRO A 1 95 ? -7.605 9.587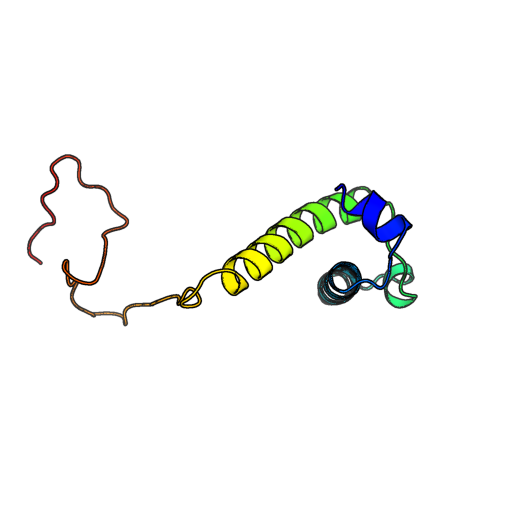 35.894 1.00 58.44 95 PRO A O 1
ATOM 754 N N . ALA A 1 96 ? -8.189 9.692 38.067 1.00 58.16 96 ALA A N 1
ATOM 755 C CA . ALA A 1 96 ? -9.374 10.504 37.825 1.00 58.16 96 ALA A CA 1
ATOM 756 C C . ALA A 1 96 ? -8.889 11.899 37.400 1.00 58.16 96 ALA A C 1
ATOM 758 O O . ALA A 1 96 ? -8.055 12.483 38.097 1.00 58.16 96 ALA A O 1
ATOM 759 N N . GLY A 1 97 ? -9.327 12.338 36.217 1.00 53.72 97 GLY A N 1
ATOM 760 C CA . GLY A 1 97 ? -8.991 13.644 35.647 1.00 53.72 97 GLY A CA 1
ATOM 761 C C . GLY A 1 97 ? -9.421 14.808 36.525 1.00 53.72 97 GLY A C 1
ATOM 762 O O . GLY A 1 97 ? -10.372 14.634 37.320 1.00 53.72 97 GLY A O 1
#

pLDDT: mean 87.33, std 11.04, range [53.72, 97.0]
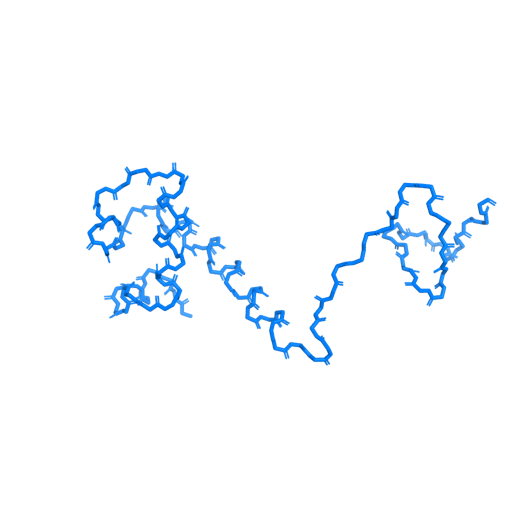
Organism: Brassica carinata (NCBI:txid52824)

Radius of gyration: 20.69 Å; chains: 1; bounding box: 35×34×59 Å

Sequence (97 aa):
MDPIELLGVLPTCHFGKLCSKKYLSVIHHRMVLAGNHPRSHFYGEFLGLAKAVWLLHLLAFSLDPSPSHYEANCGAEFHSQYMESVVRFLDGLVPAG

Foldseek 3Di:
DQQVVVCVVVCPPPLNVQLLVVCCVPDVDPQSVVSHQDPDPVSSVSSVVSVVVVVVVVVQVVDVVRDDDDDDPVPDDDDPVVDDDPDDDPVPDDDDD

Secondary structure (DSSP, 8-state):
--HHHHHHH-TTSHHHHHHHHHHHTT---HHHHTT----SHHHHHHHHHHHHHHHHHHHHHHSSSPPPP--PPTTPPP-TTT---SS--TTS-PPP-